Protein AF-A0A9Q0G7B3-F1 (afdb_monomer)

Mean predicted aligned error: 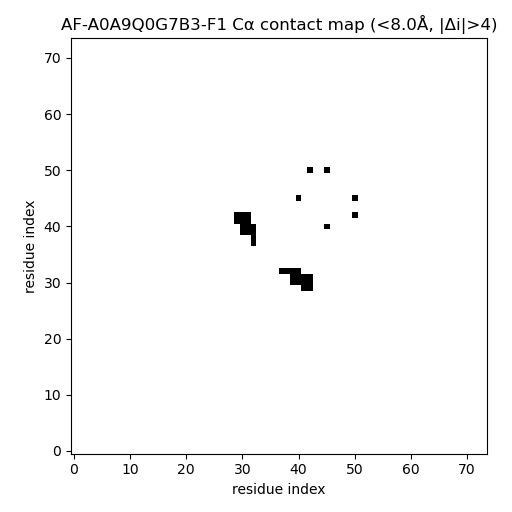15.64 Å

Sequence (74 aa):
MVLFDDDHDDDGPREADVEGRVEKYIGVKVKVSFTGGVETELMKQLSGGQKTVVALALIFAIQRCDPAPFLSIG

Radius of gyration: 19.47 Å; Cα contacts (8 Å, |Δi|>4): 17; chains: 1; bounding box: 47×41×44 Å

Structure (mmCIF, N/CA/C/O backbone):
data_AF-A0A9Q0G7B3-F1
#
_entry.id   AF-A0A9Q0G7B3-F1
#
loop_
_atom_site.group_PDB
_atom_site.id
_atom_site.type_symbol
_atom_site.label_atom_id
_atom_site.label_alt_id
_atom_site.label_comp_id
_atom_site.label_asym_id
_atom_site.label_entity_id
_atom_site.label_seq_id
_atom_site.pdbx_PDB_ins_code
_atom_site.Cartn_x
_atom_site.Cartn_y
_atom_site.Cartn_z
_atom_site.occupancy
_atom_site.B_iso_or_equiv
_atom_site.auth_seq_id
_atom_site.auth_comp_id
_atom_site.auth_asym_id
_atom_site.auth_atom_id
_atom_site.pdbx_PDB_model_num
ATOM 1 N N . MET A 1 1 ? 7.892 12.791 9.031 1.00 37.78 1 MET A N 1
ATOM 2 C CA . MET A 1 1 ? 6.432 12.593 8.955 1.00 37.78 1 MET A CA 1
ATOM 3 C C . MET A 1 1 ? 5.940 13.478 7.826 1.00 37.78 1 MET A C 1
ATOM 5 O O . MET A 1 1 ? 5.806 14.672 8.030 1.00 37.78 1 MET A O 1
ATOM 9 N N . VAL A 1 2 ? 5.848 12.935 6.612 1.00 45.38 2 VAL A N 1
ATOM 10 C CA . VAL A 1 2 ? 5.363 13.689 5.446 1.00 45.38 2 VAL A CA 1
ATOM 11 C C . VAL A 1 2 ? 3.839 13.637 5.448 1.00 45.38 2 VAL A C 1
ATOM 13 O O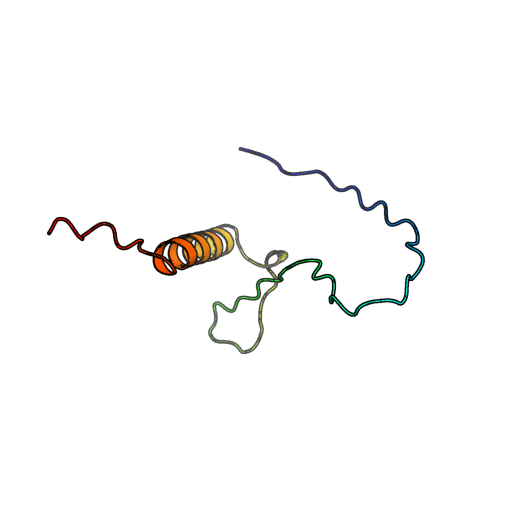 . VAL A 1 2 ? 3.255 12.560 5.350 1.00 45.38 2 VAL A O 1
ATOM 16 N N . LEU A 1 3 ? 3.226 14.799 5.655 1.00 54.69 3 LEU A N 1
ATOM 17 C CA . LEU A 1 3 ? 1.807 15.054 5.444 1.00 54.69 3 LEU A CA 1
ATOM 18 C C . LEU A 1 3 ? 1.656 15.363 3.952 1.00 54.69 3 LEU A C 1
ATOM 20 O O . LEU A 1 3 ? 2.181 16.373 3.493 1.00 54.69 3 LEU A O 1
ATOM 24 N N . PHE A 1 4 ? 1.022 14.473 3.193 1.00 55.72 4 PHE A N 1
ATOM 25 C CA . PHE A 1 4 ? 0.555 14.805 1.849 1.00 55.72 4 PHE A CA 1
ATOM 26 C C . PHE A 1 4 ? -0.860 15.352 2.004 1.00 55.72 4 PHE A C 1
ATOM 28 O O . PHE A 1 4 ? -1.805 14.582 2.163 1.00 55.72 4 PHE A O 1
ATOM 35 N N . ASP A 1 5 ? -0.957 16.673 2.033 1.00 62.16 5 ASP A N 1
ATOM 36 C CA . ASP A 1 5 ? -2.189 17.423 1.832 1.00 62.16 5 ASP A CA 1
ATOM 37 C C . ASP A 1 5 ? -1.909 18.311 0.616 1.00 62.16 5 ASP A C 1
ATOM 39 O O . ASP A 1 5 ? -1.093 19.226 0.704 1.00 62.16 5 ASP A O 1
ATOM 43 N N . ASP A 1 6 ? -2.447 17.931 -0.541 1.00 60.69 6 ASP A N 1
ATOM 44 C CA . ASP A 1 6 ? -2.502 18.776 -1.737 1.00 60.69 6 ASP A CA 1
ATOM 45 C C . ASP A 1 6 ? -3.738 18.331 -2.534 1.00 60.69 6 ASP A C 1
ATOM 47 O O . ASP A 1 6 ? -3.700 17.424 -3.367 1.00 60.69 6 ASP A O 1
ATOM 51 N N . ASP A 1 7 ? -4.880 18.878 -2.120 1.00 66.94 7 ASP A N 1
ATOM 52 C CA . ASP A 1 7 ? -6.168 18.800 -2.804 1.00 66.94 7 ASP A CA 1
ATOM 53 C C . ASP A 1 7 ? -6.228 19.970 -3.798 1.00 66.94 7 ASP A C 1
ATOM 55 O O . ASP A 1 7 ? -6.336 21.135 -3.405 1.00 66.94 7 ASP A O 1
ATOM 59 N N . HIS A 1 8 ? -6.093 19.672 -5.092 1.00 64.12 8 HIS A N 1
ATOM 60 C CA . HIS A 1 8 ? -6.406 20.620 -6.160 1.00 64.12 8 HIS A CA 1
ATOM 61 C C . HIS A 1 8 ? -7.045 19.892 -7.349 1.00 64.12 8 HIS A C 1
ATOM 63 O O . HIS A 1 8 ? -6.377 19.511 -8.311 1.00 64.12 8 HIS A O 1
ATOM 69 N N . ASP A 1 9 ? -8.358 19.682 -7.258 1.00 63.31 9 ASP A N 1
ATOM 70 C CA . ASP A 1 9 ? -9.211 19.256 -8.369 1.00 63.31 9 ASP A CA 1
ATOM 71 C C . ASP A 1 9 ? -9.575 20.476 -9.249 1.00 63.31 9 ASP A C 1
ATOM 73 O O . ASP A 1 9 ? -10.598 21.128 -9.037 1.00 63.31 9 ASP A O 1
ATOM 77 N N . ASP A 1 10 ? -8.739 20.795 -10.244 1.00 63.28 10 ASP A N 1
ATOM 78 C CA . ASP A 1 10 ? -9.094 21.687 -11.365 1.00 63.28 10 ASP A CA 1
ATOM 79 C C . ASP A 1 10 ? -9.377 20.836 -12.619 1.00 63.28 10 ASP A C 1
ATOM 81 O O . ASP A 1 10 ? -8.469 20.406 -13.337 1.00 63.28 10 ASP A O 1
ATOM 85 N N . ASP A 1 11 ? -10.657 20.528 -12.854 1.00 59.84 11 ASP A N 1
ATOM 86 C CA . ASP A 1 11 ? -11.132 19.735 -13.998 1.00 59.84 11 ASP A CA 1
ATOM 87 C C . ASP A 1 11 ? -11.850 20.647 -15.017 1.00 59.84 11 ASP A C 1
ATOM 89 O O . ASP A 1 11 ? -13.069 20.832 -14.998 1.00 59.84 11 ASP A O 1
ATOM 93 N N . GLY A 1 12 ? -11.071 21.268 -15.910 1.00 57.41 12 GLY A N 1
ATOM 94 C CA . GLY A 1 12 ? -11.583 21.958 -17.102 1.00 57.41 12 GLY A CA 1
ATOM 95 C C . GLY A 1 12 ? -11.988 20.979 -18.225 1.00 57.41 12 GLY A C 1
ATOM 96 O O . GLY A 1 12 ? -11.407 19.894 -18.330 1.00 57.41 12 GLY A O 1
ATOM 97 N N . PRO A 1 13 ? -12.948 21.328 -19.111 1.00 56.78 13 PRO A N 1
ATOM 98 C CA . PRO A 1 13 ? -13.489 20.393 -20.093 1.00 56.78 13 PRO A CA 1
ATOM 99 C C . PRO A 1 13 ? -12.476 20.120 -21.210 1.00 56.78 13 PRO A C 1
ATOM 101 O O . PRO A 1 13 ? -12.045 21.030 -21.914 1.00 56.78 13 PRO A O 1
ATOM 104 N N . ARG A 1 14 ? -12.103 18.848 -21.379 1.00 62.44 14 ARG A N 1
ATOM 105 C CA . ARG A 1 14 ? -11.150 18.388 -22.399 1.00 62.44 14 ARG A CA 1
ATOM 106 C C . ARG A 1 14 ? -11.931 17.902 -23.613 1.00 62.44 14 ARG A C 1
ATOM 108 O O . ARG A 1 14 ? -12.613 16.881 -23.539 1.00 62.44 14 ARG A O 1
ATOM 115 N N . GLU A 1 15 ? -11.863 18.676 -24.688 1.00 56.03 15 GLU A N 1
ATOM 116 C CA . GLU A 1 15 ? -12.518 18.400 -25.965 1.00 56.03 15 GLU A CA 1
ATOM 117 C C . GLU A 1 15 ? -12.105 17.022 -26.506 1.00 56.03 15 GLU A C 1
ATOM 119 O O . GLU A 1 15 ? -10.941 16.619 -26.435 1.00 56.03 15 GLU A O 1
ATOM 124 N N . ALA A 1 16 ? -13.100 16.269 -26.974 1.00 62.25 16 ALA A N 1
ATOM 125 C CA . ALA A 1 16 ? -12.948 14.901 -27.436 1.00 62.25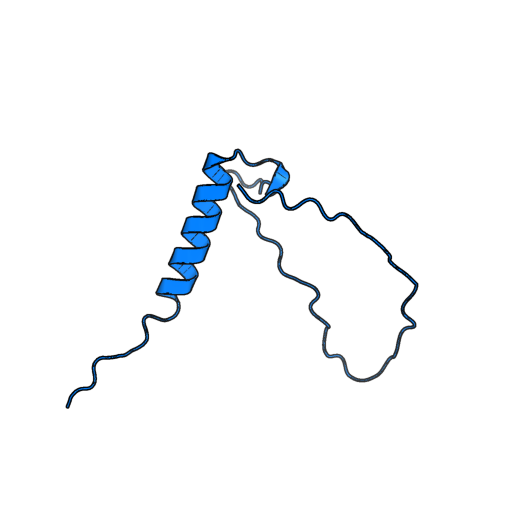 16 ALA A CA 1
ATOM 126 C C . ALA A 1 16 ? -12.314 14.874 -28.832 1.00 62.25 16 ALA A C 1
ATOM 128 O O . ALA A 1 16 ? -12.973 15.234 -29.806 1.00 62.25 16 ALA A O 1
ATOM 129 N N . ASP A 1 17 ? -11.071 14.401 -28.923 1.00 49.97 17 ASP A N 1
ATOM 130 C CA . ASP A 1 17 ? -10.444 14.056 -30.198 1.00 49.97 17 ASP A CA 1
ATOM 131 C C . ASP A 1 17 ? -10.604 12.554 -30.468 1.00 49.97 17 ASP A C 1
ATOM 133 O O . ASP A 1 17 ? -10.270 11.694 -29.645 1.00 49.97 17 ASP A O 1
ATOM 137 N N . VAL A 1 18 ? -11.220 12.260 -31.609 1.00 61.41 18 VAL A N 1
ATOM 138 C CA . VAL A 1 18 ? -11.691 10.948 -32.050 1.00 61.41 18 VAL A CA 1
ATOM 139 C C . VAL A 1 18 ? -10.713 10.430 -33.099 1.00 61.41 18 VAL A C 1
ATOM 141 O O . VAL A 1 18 ? -11.033 10.451 -34.276 1.00 61.41 18 VAL A O 1
ATOM 144 N N . GLU A 1 19 ? -9.528 9.951 -32.712 1.00 52.94 19 GLU A N 1
ATOM 145 C CA . GLU A 1 19 ? -8.662 9.215 -33.649 1.00 52.94 19 GLU A CA 1
ATOM 146 C C . GLU A 1 19 ? -7.587 8.379 -32.930 1.00 52.94 19 GLU A C 1
ATOM 148 O O . GLU A 1 19 ? -6.686 8.887 -32.273 1.00 52.94 19 GLU A O 1
ATOM 153 N N . GLY A 1 20 ? -7.689 7.049 -33.055 1.00 51.59 20 GLY A N 1
ATOM 154 C CA . GLY A 1 20 ? -6.722 6.091 -32.505 1.00 51.59 20 GLY A CA 1
ATOM 155 C C . GLY A 1 20 ? -7.032 5.685 -31.065 1.00 51.59 20 GLY A C 1
ATOM 156 O O . GLY A 1 20 ? -6.603 6.325 -30.114 1.00 51.59 20 GLY A O 1
ATOM 157 N N . ARG A 1 21 ? -7.770 4.581 -30.901 1.00 60.59 21 ARG A N 1
ATOM 158 C CA . ARG A 1 21 ? -8.270 4.039 -29.624 1.00 60.59 21 ARG A CA 1
ATOM 159 C C . ARG A 1 21 ? -7.145 3.484 -28.731 1.00 60.59 21 ARG A C 1
ATOM 161 O O . ARG A 1 21 ? -7.154 2.312 -28.370 1.00 60.59 21 ARG A O 1
ATOM 168 N N . VAL A 1 22 ? -6.161 4.306 -28.381 1.00 64.62 22 VAL A N 1
ATOM 169 C CA . VAL A 1 22 ? -5.330 4.080 -27.204 1.00 64.62 22 VAL A CA 1
ATOM 170 C C . VAL A 1 22 ? -6.220 4.455 -26.034 1.00 64.62 22 VAL A C 1
ATOM 172 O O . VAL A 1 22 ? -6.434 5.632 -25.753 1.00 64.62 22 VAL A O 1
ATOM 175 N N . GLU A 1 23 ? -6.825 3.455 -25.398 1.00 72.19 23 GLU A N 1
ATOM 176 C CA . GLU A 1 23 ? -7.532 3.666 -24.141 1.00 72.19 23 GLU A CA 1
ATOM 177 C C . GLU A 1 23 ? -6.542 4.301 -23.160 1.00 72.19 23 GLU A C 1
ATOM 179 O O . GLU A 1 23 ? -5.595 3.667 -22.695 1.00 72.19 23 GLU A O 1
ATOM 184 N N . LYS A 1 24 ? -6.700 5.605 -22.921 1.00 80.00 24 LYS A N 1
ATOM 185 C CA . LYS A 1 24 ? -5.841 6.356 -22.014 1.00 80.00 24 LYS A CA 1
ATOM 186 C C . LYS A 1 24 ? -6.150 5.883 -20.597 1.00 80.00 24 LYS A C 1
ATOM 188 O O . LYS A 1 24 ? -7.105 6.347 -19.981 1.00 80.00 24 LYS A O 1
ATOM 193 N N . TYR A 1 25 ? -5.366 4.939 -20.086 1.00 82.88 25 TYR A N 1
ATOM 194 C CA . TYR A 1 25 ? -5.468 4.497 -18.698 1.00 82.88 25 TYR A CA 1
ATOM 195 C C . TYR A 1 25 ? -5.041 5.638 -17.768 1.00 82.88 25 TYR A C 1
ATOM 197 O O . TYR A 1 25 ? -3.917 6.129 -17.848 1.00 82.88 25 TYR A O 1
ATOM 205 N N . ILE A 1 26 ? -5.956 6.072 -16.898 1.00 85.50 26 ILE A N 1
ATOM 206 C CA . ILE A 1 26 ? -5.753 7.211 -15.984 1.00 85.50 26 ILE A CA 1
ATOM 207 C C . ILE A 1 26 ? -5.195 6.739 -14.625 1.00 85.50 26 ILE A C 1
ATOM 209 O O . ILE A 1 26 ? -4.571 7.517 -13.911 1.00 85.50 26 ILE A O 1
ATOM 213 N N . GLY A 1 27 ? -5.355 5.456 -14.268 1.00 85.06 27 GLY A N 1
ATOM 214 C CA . GLY A 1 27 ? -4.793 4.909 -13.030 1.00 85.06 27 GLY A CA 1
ATOM 215 C C . GLY A 1 27 ? -5.253 3.493 -12.678 1.00 85.06 27 GLY A C 1
ATOM 216 O O . GLY A 1 27 ? -6.031 2.870 -13.401 1.00 85.06 27 GLY A O 1
ATOM 217 N N . VAL A 1 28 ? -4.769 2.995 -11.535 1.00 85.12 28 VAL A N 1
ATOM 218 C CA . VAL A 1 28 ? -5.085 1.665 -10.988 1.00 85.12 28 VAL A CA 1
ATOM 219 C C . VAL A 1 28 ? -5.705 1.812 -9.600 1.00 85.12 28 VAL A C 1
ATOM 221 O O . VAL A 1 28 ? -5.195 2.541 -8.752 1.00 85.12 28 VAL A O 1
ATOM 224 N N . LYS A 1 29 ? -6.803 1.091 -9.348 1.00 86.50 29 LYS A N 1
ATOM 225 C CA . LYS A 1 29 ? -7.467 1.044 -8.040 1.00 86.50 29 LYS A CA 1
ATOM 226 C C . LYS A 1 29 ? -7.138 -0.261 -7.325 1.00 86.50 29 LYS A C 1
ATOM 228 O O . LYS A 1 29 ? -7.376 -1.338 -7.863 1.00 86.50 29 LYS A O 1
ATOM 233 N N . VAL A 1 30 ? -6.675 -0.159 -6.083 1.00 84.75 30 VAL A N 1
ATOM 234 C CA . VAL A 1 30 ? -6.424 -1.319 -5.220 1.00 84.75 30 VAL A CA 1
ATOM 235 C C . VAL A 1 30 ? -7.651 -1.582 -4.345 1.00 84.75 30 VAL A C 1
ATOM 237 O O . VAL A 1 30 ? -8.167 -0.670 -3.697 1.00 84.75 30 VAL A O 1
ATOM 240 N N . LYS A 1 31 ? -8.121 -2.831 -4.341 1.00 87.38 31 LYS A N 1
ATOM 241 C CA . LYS A 1 31 ? -9.221 -3.336 -3.510 1.00 87.38 31 LYS A CA 1
ATOM 242 C C . LYS A 1 31 ? -8.695 -4.471 -2.641 1.00 87.38 31 LYS A C 1
ATOM 244 O O . LYS A 1 31 ? -7.971 -5.322 -3.149 1.00 87.38 31 LYS A O 1
ATOM 249 N N . VAL A 1 32 ? -9.055 -4.490 -1.361 1.00 86.56 32 VAL A N 1
ATOM 250 C CA . VAL A 1 32 ? -8.579 -5.509 -0.412 1.00 86.56 32 VAL A CA 1
ATOM 251 C C . VAL A 1 32 ? -9.718 -6.021 0.465 1.00 86.56 32 VAL A C 1
ATOM 253 O O . VAL A 1 32 ? -10.663 -5.289 0.741 1.00 86.56 32 VAL A O 1
ATOM 256 N N . SER A 1 33 ? -9.624 -7.275 0.905 1.00 88.44 33 SER A N 1
ATOM 257 C CA . SER A 1 33 ? -10.523 -7.889 1.889 1.00 88.44 33 SER A CA 1
ATOM 258 C C . SER A 1 33 ? -9.671 -8.605 2.933 1.00 88.44 33 SER A C 1
ATOM 260 O O . SER A 1 33 ? -8.806 -9.407 2.585 1.00 88.44 33 SER A O 1
ATOM 262 N N . PHE A 1 34 ? -9.875 -8.274 4.210 1.00 82.81 34 PHE A N 1
ATOM 263 C CA . PHE A 1 34 ? -9.121 -8.853 5.331 1.00 82.81 34 PHE A CA 1
ATOM 264 C C . PHE A 1 34 ? -9.886 -9.967 6.046 1.00 82.81 34 PHE A C 1
ATOM 266 O O . PHE A 1 34 ? -9.278 -10.814 6.693 1.00 82.81 34 PHE A O 1
ATOM 273 N N . THR A 1 35 ? -11.211 -9.980 5.925 1.00 82.31 35 THR A N 1
ATOM 274 C CA . THR A 1 35 ? -12.097 -10.862 6.696 1.00 82.31 35 THR A CA 1
ATOM 275 C C . THR A 1 35 ? -12.514 -12.117 5.929 1.00 82.31 35 THR A C 1
ATOM 277 O O . THR A 1 35 ? -13.427 -12.815 6.355 1.00 82.31 35 THR A O 1
ATOM 280 N N . GLY A 1 36 ? -11.905 -12.399 4.769 1.00 68.12 36 GLY A N 1
ATOM 281 C CA . GLY A 1 36 ? -12.353 -13.475 3.872 1.00 68.12 36 GLY A CA 1
ATOM 282 C C . GLY A 1 36 ? -13.774 -13.271 3.322 1.00 68.12 36 GLY A C 1
ATOM 283 O O . GLY A 1 36 ? -14.314 -14.158 2.668 1.00 68.12 36 GLY A O 1
ATOM 284 N N . GLY A 1 37 ? -14.382 -12.111 3.591 1.00 69.06 37 GLY A N 1
ATOM 285 C CA . GLY A 1 37 ? -15.681 -11.713 3.073 1.00 69.06 37 GLY A CA 1
ATOM 286 C C . GLY A 1 37 ? -15.586 -11.263 1.618 1.00 69.06 37 GLY A C 1
ATOM 287 O O . GLY A 1 37 ? -14.535 -10.815 1.155 1.00 69.06 37 GLY A O 1
ATOM 288 N N . VAL A 1 38 ? -16.711 -11.367 0.908 1.00 66.88 38 VAL A N 1
ATOM 289 C CA . VAL A 1 38 ? -16.853 -10.942 -0.497 1.00 66.88 38 VAL A CA 1
ATOM 290 C C . VAL A 1 38 ? -16.758 -9.414 -0.636 1.00 66.88 38 VAL A C 1
ATOM 292 O O . VAL A 1 38 ? -16.442 -8.905 -1.712 1.00 66.88 38 VAL A O 1
ATOM 295 N N . GLU A 1 39 ? -16.985 -8.672 0.449 1.00 74.00 39 GLU A N 1
ATOM 296 C CA . GLU A 1 39 ? -16.887 -7.215 0.454 1.00 74.00 39 GLU A CA 1
ATOM 297 C C . GLU A 1 39 ? -15.426 -6.755 0.431 1.00 74.00 39 GLU A C 1
ATOM 299 O O . GLU A 1 39 ? -14.608 -7.100 1.285 1.00 74.00 39 GLU A O 1
ATOM 304 N N . THR A 1 40 ? -15.090 -5.982 -0.603 1.00 79.06 40 THR A N 1
ATOM 305 C CA . THR A 1 40 ? -13.795 -5.316 -0.716 1.00 79.06 40 THR A CA 1
ATOM 306 C C . THR A 1 40 ? -13.876 -3.932 -0.097 1.00 79.06 40 THR A C 1
ATOM 308 O O . THR A 1 40 ? -14.656 -3.098 -0.562 1.00 79.06 40 THR A O 1
ATOM 311 N N . GLU A 1 41 ? -13.007 -3.661 0.863 1.00 80.00 41 GLU A N 1
ATOM 312 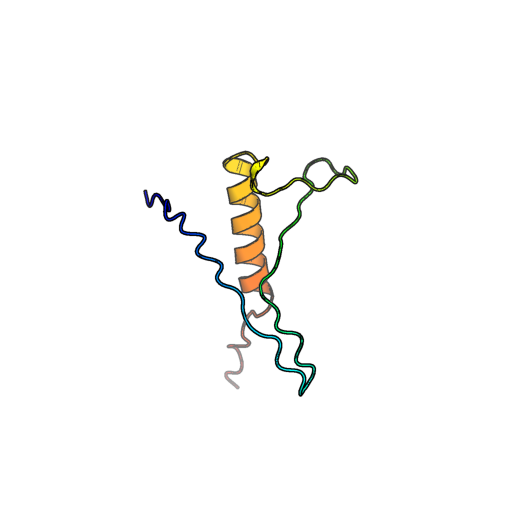C CA . GLU A 1 41 ? -12.921 -2.371 1.532 1.00 80.00 41 GLU A CA 1
ATOM 313 C C . GLU A 1 41 ? -12.111 -1.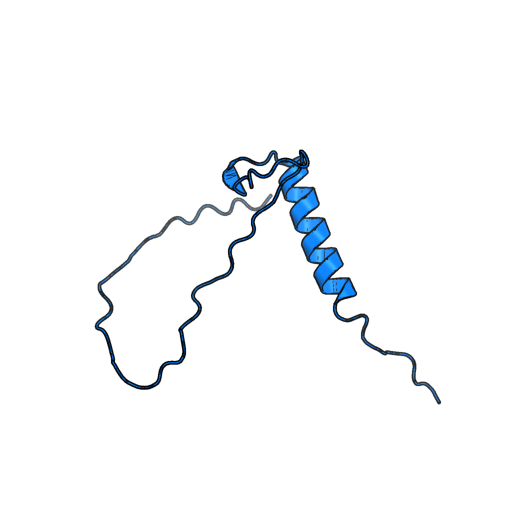373 0.699 1.00 80.00 41 GLU A C 1
ATOM 315 O O . GLU A 1 41 ? -11.129 -1.712 0.022 1.00 80.00 41 GLU A O 1
ATOM 320 N N . LEU A 1 42 ? -12.510 -0.103 0.764 1.00 83.31 42 LEU A N 1
ATOM 321 C CA . LEU A 1 42 ? -11.724 0.985 0.197 1.00 83.31 42 LEU A CA 1
ATOM 322 C C . LEU A 1 42 ? -10.509 1.261 1.083 1.00 83.31 42 LEU A C 1
ATOM 324 O O . LEU A 1 42 ? -10.600 1.262 2.307 1.00 83.31 42 LEU A O 1
ATOM 328 N N . MET A 1 43 ? -9.391 1.657 0.472 1.00 82.69 43 MET A N 1
ATOM 329 C CA . MET A 1 43 ? -8.180 2.085 1.193 1.00 82.69 43 MET A CA 1
ATOM 330 C C . MET A 1 43 ? -8.432 3.169 2.260 1.00 82.69 43 MET A C 1
ATOM 332 O O . MET A 1 43 ? -7.670 3.280 3.221 1.00 82.69 43 MET A O 1
ATOM 336 N N . LYS A 1 44 ? -9.499 3.970 2.117 1.00 82.69 44 LYS A N 1
ATOM 337 C CA . LYS A 1 44 ? -9.907 4.986 3.100 1.00 82.69 44 LYS A CA 1
ATOM 338 C C . LYS A 1 44 ? -10.473 4.376 4.396 1.00 82.69 44 LYS A C 1
ATOM 340 O O . LYS A 1 44 ? -10.241 4.957 5.449 1.00 82.69 44 LYS A O 1
ATOM 345 N N . GLN A 1 45 ? -11.142 3.222 4.327 1.00 83.50 45 GLN A N 1
ATOM 346 C CA . GLN A 1 45 ? -11.797 2.538 5.458 1.00 83.50 45 GLN A CA 1
ATOM 347 C C . GLN A 1 45 ? -10.837 1.668 6.284 1.00 83.50 45 GLN A C 1
ATOM 349 O O . GLN A 1 45 ? -11.147 1.284 7.408 1.00 83.50 45 GLN A O 1
ATOM 354 N N . LEU A 1 46 ? -9.652 1.379 5.747 1.00 85.38 46 LEU A N 1
ATOM 355 C CA . LEU A 1 46 ? -8.647 0.566 6.423 1.00 85.38 46 LEU A CA 1
ATOM 356 C C . LEU A 1 46 ? -8.000 1.307 7.598 1.00 85.38 46 LEU A C 1
ATOM 358 O O . LEU A 1 46 ? -7.734 2.510 7.528 1.00 85.38 46 LEU A O 1
ATOM 362 N N . SER A 1 47 ? -7.643 0.565 8.646 1.00 88.69 47 SER A N 1
ATOM 363 C CA . SER A 1 47 ? -6.822 1.080 9.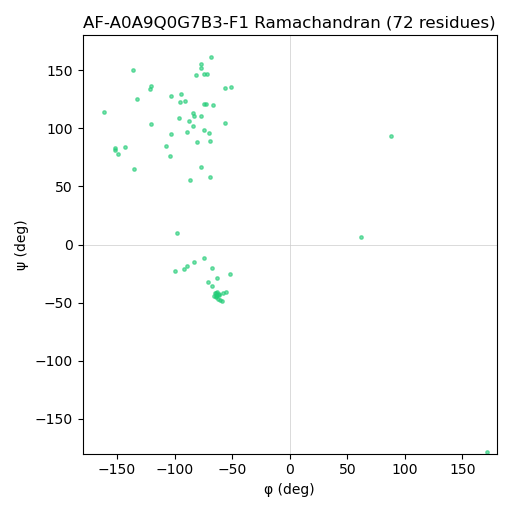742 1.00 88.69 47 SER A CA 1
ATOM 364 C C . SER A 1 47 ? -5.387 1.366 9.282 1.00 88.69 47 SER A C 1
ATOM 366 O O . SER A 1 47 ? -4.917 0.836 8.272 1.00 88.69 47 SER A O 1
ATOM 368 N N . GLY A 1 48 ? -4.645 2.177 10.044 1.00 89.75 48 GLY A N 1
ATOM 369 C CA . GLY A 1 48 ? -3.241 2.477 9.736 1.00 89.75 48 GLY A CA 1
ATOM 370 C C . GLY A 1 48 ? -2.374 1.218 9.600 1.00 89.75 48 GLY A C 1
ATOM 371 O O . GLY A 1 48 ? -1.592 1.112 8.660 1.00 89.75 48 GLY A O 1
ATOM 372 N N . GLY A 1 49 ? -2.578 0.222 10.472 1.00 91.62 49 GLY A N 1
ATOM 373 C CA . GLY A 1 49 ? -1.865 -1.058 10.402 1.00 91.62 49 GLY A CA 1
ATOM 374 C C . GLY A 1 49 ? -2.189 -1.856 9.135 1.00 91.62 49 GLY A C 1
ATOM 375 O O . GLY A 1 49 ? -1.284 -2.379 8.490 1.00 91.62 49 GLY A O 1
ATOM 376 N N . GLN A 1 50 ? -3.460 -1.895 8.725 1.00 90.56 50 GLN A N 1
ATOM 377 C CA . GLN A 1 50 ? -3.882 -2.575 7.496 1.00 90.56 50 GLN A CA 1
ATOM 378 C C . GLN A 1 50 ? -3.275 -1.926 6.250 1.00 90.56 50 GLN A C 1
ATOM 380 O O . GLN A 1 50 ? -2.746 -2.640 5.404 1.00 90.56 50 GLN A O 1
ATOM 385 N N . LYS A 1 51 ? -3.273 -0.589 6.154 1.00 91.44 51 LYS A N 1
ATOM 386 C CA . LYS A 1 51 ? -2.635 0.129 5.033 1.00 91.44 51 LYS A CA 1
ATOM 387 C C . LYS A 1 51 ? -1.150 -0.207 4.926 1.00 91.44 51 LYS A C 1
ATOM 389 O O . LYS A 1 51 ? -0.665 -0.463 3.827 1.00 91.44 51 LYS A 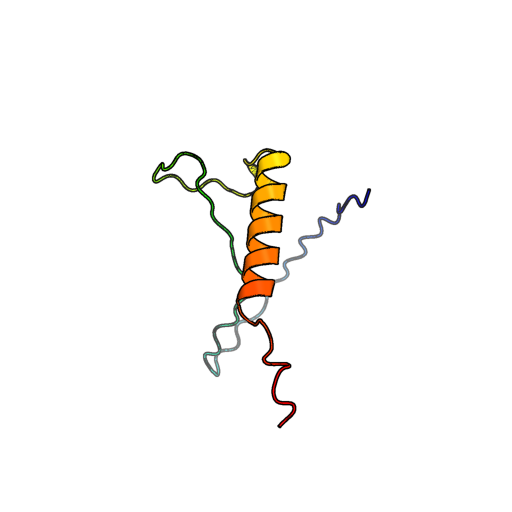O 1
ATOM 394 N N . THR A 1 52 ? -0.456 -0.283 6.061 1.00 93.25 52 THR A N 1
ATOM 395 C CA . THR A 1 52 ? 0.951 -0.696 6.113 1.00 93.25 52 THR A CA 1
ATOM 396 C C . THR A 1 52 ? 1.141 -2.118 5.594 1.00 93.25 52 THR A C 1
ATOM 398 O O . THR A 1 52 ? 2.039 -2.348 4.792 1.00 93.25 52 THR A O 1
ATOM 401 N N . VAL A 1 53 ? 0.281 -3.070 5.973 1.00 92.88 53 VAL A N 1
ATOM 402 C CA . VAL A 1 53 ? 0.355 -4.446 5.453 1.00 92.88 53 VAL A CA 1
ATOM 403 C C . VAL A 1 53 ? 0.120 -4.485 3.943 1.00 92.88 53 VAL A C 1
ATOM 405 O O . VAL A 1 53 ? 0.874 -5.158 3.246 1.00 92.88 53 VAL A O 1
ATOM 408 N N . VAL A 1 54 ? -0.862 -3.744 3.414 1.00 91.50 54 VAL A N 1
ATOM 409 C CA . VAL A 1 54 ? -1.092 -3.688 1.957 1.00 91.50 54 VAL A CA 1
ATOM 410 C C . VAL A 1 54 ? 0.101 -3.066 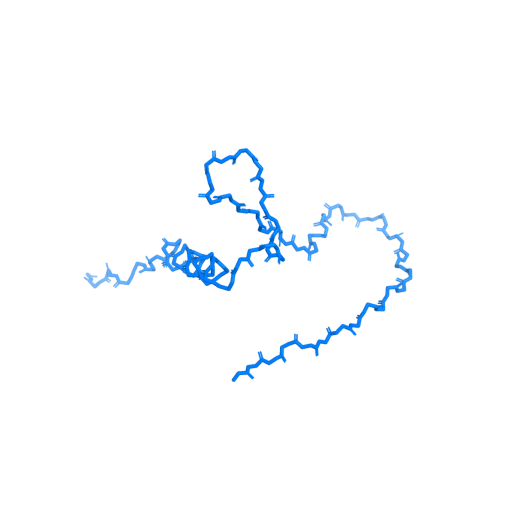1.231 1.00 91.50 54 VAL A C 1
ATOM 412 O O . VAL A 1 54 ? 0.517 -3.583 0.197 1.00 91.50 54 VAL A O 1
ATOM 415 N N . ALA A 1 55 ? 0.688 -1.999 1.778 1.00 91.62 55 ALA A N 1
ATOM 416 C CA . ALA A 1 55 ? 1.877 -1.369 1.212 1.00 91.62 55 ALA A CA 1
ATOM 417 C C . ALA A 1 55 ? 3.069 -2.334 1.191 1.00 91.62 55 ALA A C 1
ATOM 419 O O . ALA A 1 55 ? 3.708 -2.497 0.156 1.00 91.62 55 ALA A O 1
ATOM 420 N N . LEU A 1 56 ? 3.332 -3.028 2.301 1.00 92.19 56 LEU A N 1
ATOM 421 C CA . LEU A 1 56 ? 4.394 -4.031 2.379 1.00 92.19 56 LEU A CA 1
ATOM 422 C C . LEU A 1 56 ? 4.139 -5.200 1.424 1.00 92.19 56 LEU A C 1
ATOM 424 O O . LEU A 1 56 ? 5.064 -5.641 0.750 1.00 92.19 56 LEU A O 1
ATOM 428 N N . ALA A 1 57 ? 2.895 -5.672 1.314 1.00 90.38 57 ALA A N 1
ATOM 429 C CA . ALA A 1 57 ? 2.527 -6.725 0.374 1.00 90.38 57 ALA A CA 1
ATOM 430 C C . ALA A 1 57 ? 2.777 -6.298 -1.078 1.00 90.38 57 ALA A C 1
ATOM 432 O O . ALA A 1 57 ? 3.335 -7.076 -1.847 1.00 90.38 57 ALA A O 1
ATOM 433 N N . LEU A 1 58 ? 2.434 -5.058 -1.440 1.00 89.06 58 LEU A N 1
ATOM 434 C CA . LEU A 1 58 ? 2.707 -4.509 -2.767 1.00 89.06 58 LEU A CA 1
ATOM 435 C C . LEU A 1 58 ? 4.215 -4.365 -3.023 1.00 89.06 58 LEU A C 1
ATOM 437 O O . LEU A 1 58 ? 4.691 -4.775 -4.076 1.00 89.06 58 LEU A O 1
ATOM 441 N N . ILE A 1 59 ? 4.976 -3.851 -2.053 1.00 90.25 59 ILE A N 1
ATOM 442 C CA . ILE A 1 59 ? 6.439 -3.730 -2.139 1.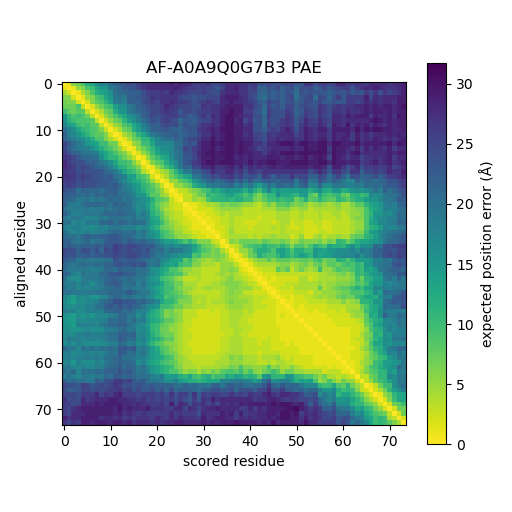00 90.25 59 ILE A CA 1
ATOM 443 C C . ILE A 1 59 ? 7.078 -5.110 -2.344 1.00 90.25 59 ILE A C 1
ATOM 445 O O . ILE A 1 59 ? 7.883 -5.283 -3.256 1.00 90.25 59 ILE A O 1
ATOM 449 N N . PHE A 1 60 ? 6.689 -6.110 -1.549 1.00 87.06 60 PHE A N 1
ATOM 450 C CA . PHE A 1 60 ? 7.208 -7.470 -1.686 1.00 87.06 60 PHE A CA 1
ATOM 451 C C . PHE A 1 60 ? 6.763 -8.149 -2.977 1.00 87.06 60 PHE A C 1
ATOM 453 O O . PHE A 1 60 ? 7.540 -8.913 -3.543 1.00 87.06 60 PHE A O 1
ATOM 460 N N . ALA A 1 61 ? 5.542 -7.892 -3.448 1.00 86.12 61 ALA A N 1
ATOM 461 C CA . ALA A 1 61 ? 5.072 -8.405 -4.727 1.00 86.12 61 ALA A CA 1
ATOM 462 C C . ALA A 1 61 ? 5.907 -7.829 -5.876 1.00 86.12 61 ALA A C 1
ATOM 464 O O . ALA A 1 61 ? 6.383 -8.595 -6.700 1.00 86.12 61 ALA A O 1
ATOM 465 N N . ILE A 1 62 ? 6.185 -6.520 -5.879 1.00 82.50 62 ILE A N 1
ATOM 466 C CA . ILE A 1 62 ? 7.059 -5.889 -6.881 1.00 82.50 62 ILE A CA 1
ATOM 467 C C . ILE A 1 62 ? 8.467 -6.492 -6.824 1.00 82.50 62 ILE A C 1
ATOM 469 O O . ILE A 1 62 ? 8.996 -6.907 -7.849 1.00 82.50 62 ILE A O 1
ATOM 473 N N . GLN A 1 63 ? 9.047 -6.612 -5.627 1.00 77.06 63 GLN A N 1
ATOM 474 C CA . GLN A 1 63 ? 10.379 -7.201 -5.438 1.00 77.06 63 GLN A CA 1
ATOM 475 C C . GLN A 1 63 ? 10.455 -8.681 -5.852 1.00 77.06 63 GLN A C 1
ATOM 477 O O . GLN A 1 63 ? 11.518 -9.150 -6.243 1.00 77.06 63 GLN A O 1
ATOM 482 N N . ARG A 1 64 ? 9.348 -9.432 -5.760 1.00 64.12 64 ARG A N 1
ATOM 483 C CA . ARG A 1 64 ? 9.265 -10.836 -6.196 1.00 64.12 64 ARG A CA 1
ATOM 484 C C . ARG A 1 64 ? 8.852 -11.022 -7.651 1.00 64.12 64 ARG A C 1
ATOM 486 O O . ARG A 1 64 ? 9.069 -12.108 -8.175 1.00 64.12 64 ARG A O 1
ATOM 493 N N . CYS A 1 65 ? 8.256 -10.019 -8.286 1.00 61.06 65 CYS A N 1
ATOM 494 C CA . CYS A 1 65 ? 7.891 -10.088 -9.697 1.00 61.06 65 CYS A CA 1
ATOM 495 C C . CYS A 1 65 ? 9.109 -9.957 -10.628 1.00 61.06 65 CYS A C 1
ATOM 497 O O . CYS A 1 65 ? 8.971 -10.289 -11.799 1.00 61.06 65 CYS A O 1
ATOM 499 N N . ASP A 1 66 ? 10.286 -9.564 -10.118 1.00 52.06 66 ASP A N 1
ATOM 500 C CA . ASP A 1 66 ? 11.562 -9.694 -10.836 1.00 52.06 66 ASP A CA 1
ATOM 501 C C . ASP A 1 66 ? 12.756 -9.843 -9.860 1.00 52.06 66 ASP A C 1
ATOM 503 O O . ASP A 1 66 ? 13.442 -8.867 -9.537 1.00 52.06 66 ASP A O 1
ATOM 507 N N . PRO A 1 67 ? 13.031 -11.050 -9.320 1.00 50.84 67 PRO A N 1
ATOM 508 C CA . PRO A 1 67 ? 14.360 -11.345 -8.815 1.00 50.84 67 PRO A CA 1
ATOM 509 C C . PRO A 1 67 ? 15.271 -11.419 -10.040 1.00 50.84 67 PRO A C 1
ATOM 511 O O . PRO A 1 67 ? 15.411 -12.474 -10.659 1.00 50.84 67 PRO A O 1
ATOM 514 N N . ALA A 1 68 ? 15.832 -10.278 -10.423 1.00 49.34 68 ALA A N 1
ATOM 515 C CA . ALA A 1 68 ? 16.676 -10.191 -11.597 1.00 49.34 68 ALA A CA 1
ATOM 516 C C . ALA A 1 68 ? 17.770 -11.284 -11.563 1.00 49.34 68 ALA A C 1
ATOM 518 O O . ALA A 1 68 ? 18.370 -11.535 -10.508 1.00 49.34 68 ALA A O 1
ATOM 519 N N . PRO A 1 69 ? 18.015 -11.977 -12.691 1.00 53.81 69 PRO A N 1
ATOM 520 C CA . PRO A 1 69 ? 18.865 -13.158 -12.754 1.00 53.81 69 PRO A CA 1
ATOM 521 C C . PRO A 1 69 ? 20.342 -12.750 -12.731 1.00 53.81 69 PRO A C 1
ATOM 523 O O . PRO A 1 69 ? 21.070 -12.918 -13.702 1.00 53.81 69 PRO A O 1
ATOM 526 N N . PHE A 1 70 ? 20.825 -12.197 -11.623 1.00 59.91 70 PHE A N 1
ATOM 527 C CA . PHE A 1 70 ? 22.244 -11.881 -11.461 1.00 59.91 70 PHE A CA 1
ATOM 528 C C . PHE A 1 70 ? 23.015 -13.096 -10.924 1.00 59.91 70 PHE A C 1
ATOM 530 O O . PHE A 1 70 ? 23.673 -13.028 -9.890 1.00 59.91 70 PHE A O 1
ATOM 537 N N . LEU A 1 71 ? 22.927 -14.234 -11.615 1.00 59.31 71 LEU A N 1
ATOM 538 C CA . LEU A 1 71 ? 23.869 -15.339 -11.435 1.00 59.31 71 LEU A CA 1
ATOM 539 C C . LEU A 1 71 ? 24.042 -16.098 -12.753 1.00 59.31 71 LEU A C 1
ATOM 541 O O . LEU A 1 71 ? 23.497 -17.173 -12.982 1.00 59.31 71 LEU A O 1
ATOM 545 N N . SER A 1 72 ? 24.826 -15.508 -13.642 1.00 52.19 72 SER A N 1
ATOM 546 C CA . SER A 1 72 ? 25.504 -16.220 -14.724 1.00 52.19 72 SER A CA 1
ATOM 547 C C . SER A 1 72 ? 26.932 -15.698 -14.766 1.00 52.19 72 SER A C 1
ATOM 549 O O . SER A 1 72 ? 27.338 -14.998 -15.685 1.00 52.19 72 SER A O 1
ATOM 551 N N . ILE A 1 73 ? 27.664 -15.965 -13.682 1.00 58.09 73 ILE A N 1
ATOM 552 C CA . ILE A 1 73 ? 29.111 -16.081 -13.774 1.00 58.09 73 ILE A CA 1
ATOM 553 C C . ILE A 1 73 ? 29.371 -17.518 -14.222 1.00 58.09 73 ILE A C 1
ATOM 555 O O . ILE A 1 73 ? 29.165 -18.470 -13.470 1.00 58.09 73 ILE A O 1
ATOM 559 N N . GLY A 1 74 ? 29.675 -17.657 -15.503 1.00 49.19 74 GLY A N 1
ATOM 560 C CA . GLY A 1 74 ? 29.981 -18.898 -16.197 1.00 49.19 74 GLY A CA 1
ATOM 561 C C . GLY A 1 74 ? 30.741 -18.549 -17.456 1.00 49.19 74 GLY A C 1
ATOM 562 O O . GLY A 1 74 ? 30.239 -17.665 -18.185 1.00 49.19 74 GLY A O 1
#

pLDDT: mean 72.16, std 15.13, range [37.78, 93.25]

Organism: NCBI:txid218843

InterPro domains:
  IPR027417 P-loop containing nucleoside triphosphate hydrolase [G3DSA:3.40.50.300] (4-73)
  IPR027417 P-loop containing nucleoside triphosphate hydrolase [SSF52540] (27-71)

Solvent-accessible surface area (backbone atoms only — not comparable to full-atom values): 5430 Å² total; per-residue (Å²): 136,86,80,90,82,83,92,78,91,80,85,74,92,76,81,88,80,90,77,76,92,69,79,81,81,89,79,85,85,78,74,48,58,90,81,84,51,93,64,62,48,53,75,84,77,48,53,76,68,54,51,50,51,55,50,51,50,51,52,51,48,59,56,63,74,57,70,71,84,88,77,78,90,125

Foldseek 3Di:
DDDPDDDDPDDDDDDDDDDDPPPPDPDDADWDDDPPDPDTDHPVPDDPVVVVVVVVVVVVVVCVVDPDPPDDPD

Secondary structure (DSSP, 8-state):
------------------S------------B-SSS-SPPBPTTTS-HHHHHHHHHHHHHHHHHH---------